Protein AF-W1YGF2-F1 (afdb_monomer_lite)

Foldseek 3Di:
DPCDVVQPPHDDDDDDDDDAQLQFPVQQDPQFFQQGGHAFVRRSQWDDQVVDIDTPVRRVQLVVLQVVQVVQCVVVVHRGRVSSCSSVVSCVVDVRVVVSVVCNCRSVVVPDPPD

InterPro domains:
  IPR036188 FAD/NAD(P)-binding domain superfamily [G3DSA:3.50.50.60] (1-112)
  IPR036188 FAD/NAD(P)-binding dom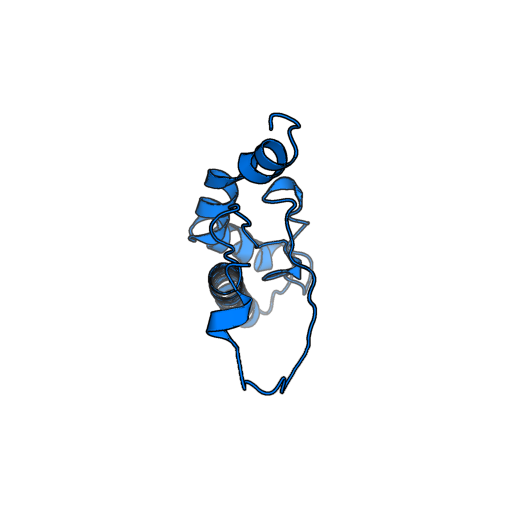ain superfamily [SSF51905] (24-109)
  IPR039651 Protein FixC-like [PTHR43624] (1-110)

Sequence (115 aa):
PAIRPLISGGKLLEYSAHMVPEGGLAMVPQMVNDGVMIVGDAAGFCLNLGFTVRGMDLAIASAQAAATTVIAAKERADFSASSLAQYKRELEQSCVMRDMQHFRKIPALMLTRAL

Structure (mmCIF, N/CA/C/O backbone):
data_AF-W1YGF2-F1
#
_entry.id   AF-W1YGF2-F1
#
loop_
_atom_site.group_PDB
_atom_site.id
_atom_site.type_symbol
_atom_site.label_atom_id
_atom_site.label_alt_id
_atom_site.label_comp_id
_atom_site.label_asym_id
_atom_site.label_entity_id
_atom_site.label_seq_id
_atom_site.pdbx_PDB_ins_code
_atom_site.Cartn_x
_atom_site.Cartn_y
_atom_site.Cartn_z
_atom_site.occupancy
_atom_site.B_iso_or_equiv
_atom_site.auth_seq_id
_atom_site.auth_comp_id
_atom_site.auth_asym_id
_atom_site.auth_atom_id
_atom_site.pdbx_PDB_model_num
ATOM 1 N N . PRO A 1 1 ? 20.424 -3.864 -30.920 1.00 72.06 1 PRO A N 1
ATOM 2 C CA . PRO A 1 1 ? 19.655 -4.051 -29.662 1.00 72.06 1 PRO A CA 1
ATOM 3 C C . PRO A 1 1 ? 20.336 -3.354 -28.466 1.00 72.06 1 PRO A C 1
ATOM 5 O O . PRO A 1 1 ? 21.523 -3.576 -28.258 1.00 72.06 1 PRO A O 1
ATOM 8 N N . ALA A 1 2 ? 19.609 -2.519 -27.707 1.00 96.00 2 ALA A N 1
ATOM 9 C CA . ALA A 1 2 ? 20.186 -1.628 -26.683 1.00 96.00 2 ALA A CA 1
ATOM 10 C C . ALA A 1 2 ? 20.576 -2.313 -25.352 1.00 96.00 2 ALA A C 1
ATOM 12 O O . ALA A 1 2 ? 21.557 -1.917 -24.737 1.00 96.00 2 ALA A O 1
ATOM 13 N N . ILE A 1 3 ? 19.858 -3.361 -24.923 1.00 95.62 3 ILE A N 1
ATOM 14 C CA . ILE A 1 3 ? 20.083 -4.006 -23.610 1.00 95.62 3 ILE A CA 1
ATOM 15 C C . ILE A 1 3 ? 21.141 -5.119 -23.655 1.00 95.62 3 ILE A C 1
ATOM 17 O O . ILE A 1 3 ? 21.941 -5.250 -22.735 1.00 95.62 3 ILE A O 1
ATOM 21 N N . ARG A 1 4 ? 21.183 -5.913 -24.736 1.00 96.06 4 ARG A N 1
ATOM 22 C CA . ARG A 1 4 ? 22.052 -7.104 -24.856 1.00 96.06 4 ARG A CA 1
ATOM 23 C C . ARG A 1 4 ? 23.536 -6.846 -24.517 1.00 96.06 4 ARG A C 1
ATOM 25 O O . ARG A 1 4 ? 24.103 -7.690 -23.828 1.00 96.06 4 ARG A O 1
ATOM 32 N N . PRO A 1 5 ? 24.174 -5.737 -24.951 1.00 96.75 5 PRO A N 1
ATOM 33 C CA . PRO A 1 5 ? 25.570 -5.466 -24.597 1.00 96.75 5 PRO A CA 1
ATOM 34 C C . PRO A 1 5 ? 25.794 -5.219 -23.098 1.00 96.75 5 PRO A C 1
ATOM 36 O O . PRO A 1 5 ? 26.850 -5.572 -22.590 1.00 96.75 5 PRO A O 1
ATOM 39 N N . LEU A 1 6 ? 24.806 -4.660 -22.387 1.00 97.31 6 LEU A N 1
ATOM 40 C CA . LEU A 1 6 ? 24.926 -4.271 -20.974 1.00 97.31 6 LEU A CA 1
ATOM 41 C C . LEU A 1 6 ? 24.966 -5.470 -20.014 1.00 97.31 6 LEU A C 1
ATOM 43 O O . LEU A 1 6 ? 25.461 -5.342 -18.901 1.00 97.31 6 LEU A O 1
ATOM 47 N N . ILE A 1 7 ? 24.444 -6.624 -20.437 1.00 96.44 7 ILE A N 1
ATOM 48 C CA . ILE A 1 7 ? 24.320 -7.837 -19.607 1.00 96.44 7 ILE A CA 1
ATOM 49 C C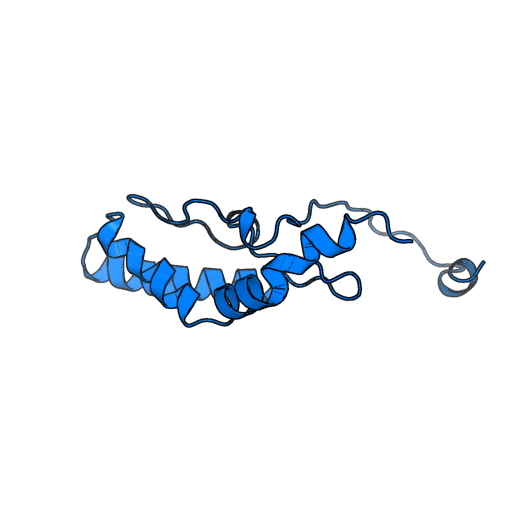 . ILE A 1 7 ? 25.172 -9.008 -20.120 1.00 96.44 7 ILE A C 1
ATOM 51 O O . ILE A 1 7 ? 25.027 -10.142 -19.660 1.00 96.44 7 ILE A O 1
ATOM 55 N N . SER A 1 8 ? 26.033 -8.766 -21.112 1.00 97.25 8 SER A N 1
ATOM 56 C CA . SER A 1 8 ? 26.839 -9.813 -21.743 1.00 97.25 8 SER A CA 1
ATOM 57 C C . SER A 1 8 ? 27.775 -10.487 -20.734 1.00 97.25 8 SER A C 1
ATOM 59 O O . SER A 1 8 ? 28.477 -9.812 -19.988 1.00 97.25 8 SER A O 1
ATOM 61 N N . GLY A 1 9 ? 27.799 -11.824 -20.718 1.00 97.25 9 GLY A N 1
ATOM 62 C CA . GLY A 1 9 ? 28.588 -12.613 -19.761 1.00 97.25 9 GLY A CA 1
ATOM 63 C C . GLY A 1 9 ? 27.975 -12.726 -18.358 1.00 97.25 9 GLY A C 1
ATOM 64 O O . GLY A 1 9 ? 28.521 -13.438 -17.518 1.00 97.25 9 GLY A O 1
ATOM 65 N N . GLY A 1 10 ? 26.838 -12.069 -18.103 1.00 97.06 10 GLY A N 1
ATOM 66 C CA . GLY A 1 10 ? 26.085 -12.219 -16.861 1.00 97.06 10 GLY A CA 1
ATOM 67 C C . GLY A 1 10 ? 25.437 -13.601 -16.726 1.00 97.06 10 GLY A C 1
ATOM 68 O O . GLY A 1 10 ? 25.131 -14.270 -17.714 1.00 97.06 10 GLY A O 1
ATOM 69 N N . LYS A 1 11 ? 25.194 -14.018 -15.480 1.00 97.56 11 LYS A N 1
ATOM 70 C CA . LYS A 1 11 ? 24.481 -15.254 -15.136 1.00 97.56 11 LYS A CA 1
ATOM 71 C C . LYS A 1 11 ? 23.150 -14.903 -14.474 1.00 97.56 11 LYS A C 1
ATOM 73 O O . LYS A 1 11 ? 23.135 -14.163 -13.496 1.00 97.56 11 LYS A O 1
ATOM 78 N N . LEU A 1 12 ? 22.049 -15.458 -14.978 1.00 96.62 12 LEU A N 1
ATOM 79 C CA . LEU A 1 12 ? 20.745 -15.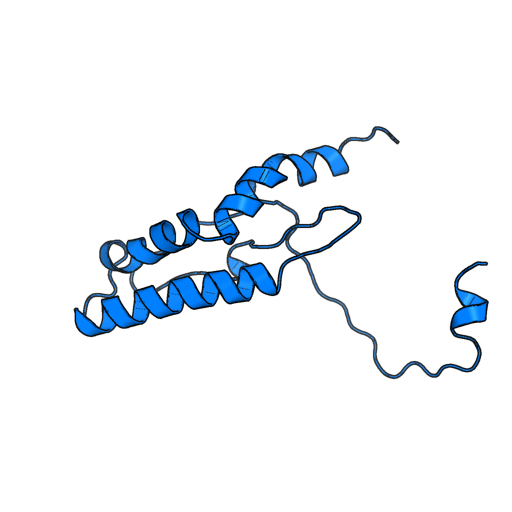358 -14.322 1.00 96.62 12 LEU A CA 1
ATOM 80 C C . LEU A 1 12 ? 20.782 -16.134 -12.998 1.00 96.62 12 LEU A C 1
ATOM 82 O O . LEU A 1 12 ? 21.083 -17.329 -13.000 1.00 96.62 12 LEU A O 1
ATOM 86 N N . LEU A 1 13 ? 20.501 -15.453 -11.886 1.00 97.88 13 LEU A N 1
ATOM 87 C CA . LEU A 1 13 ? 20.446 -16.067 -10.554 1.00 97.88 13 LEU A CA 1
ATOM 88 C C . LEU A 1 13 ? 19.012 -16.323 -10.091 1.00 97.88 13 LEU A C 1
ATOM 90 O O . LEU A 1 13 ? 18.758 -17.328 -9.437 1.00 97.88 13 LEU A O 1
ATOM 94 N N . GLU A 1 14 ? 18.084 -15.440 -10.454 1.00 97.94 14 GLU A N 1
ATOM 95 C CA . GLU A 1 14 ? 16.699 -15.482 -10.000 1.00 97.94 14 GLU A CA 1
ATOM 96 C C . GLU A 1 14 ? 15.762 -14.931 -11.080 1.00 97.94 14 GLU A C 1
ATOM 98 O O . GLU A 1 14 ? 16.125 -14.026 -11.834 1.00 97.94 14 GLU A O 1
ATOM 103 N N . TYR A 1 15 ? 14.555 -15.488 -11.143 1.00 97.50 15 TYR A N 1
ATOM 104 C CA . TYR A 1 15 ? 13.454 -15.003 -11.963 1.00 97.50 15 TYR A CA 1
ATOM 105 C C . TYR A 1 15 ? 12.174 -15.034 -11.128 1.00 97.50 15 TYR A C 1
ATOM 107 O O . TYR A 1 15 ? 11.824 -16.075 -10.573 1.00 97.50 15 TYR A O 1
ATOM 115 N N . SER A 1 16 ? 11.477 -13.904 -11.050 1.00 97.38 16 SER A N 1
ATOM 116 C CA . SER A 1 16 ? 10.237 -13.765 -10.292 1.00 97.38 16 SER A CA 1
ATOM 117 C C . SER A 1 16 ? 9.233 -12.891 -11.040 1.00 97.38 16 SER A C 1
ATOM 119 O O . SER A 1 16 ? 9.576 -12.153 -11.967 1.00 97.38 16 SER A O 1
ATOM 121 N N . ALA A 1 17 ? 7.970 -13.010 -10.643 1.00 96.69 17 ALA A N 1
ATOM 122 C CA . ALA A 1 17 ? 6.872 -12.197 -11.137 1.00 96.69 17 ALA A CA 1
ATOM 123 C C . ALA A 1 17 ? 5.953 -11.828 -9.968 1.00 96.69 17 ALA A C 1
ATOM 125 O O . ALA A 1 17 ? 5.812 -12.593 -9.012 1.00 96.69 17 ALA A O 1
ATOM 126 N N . HIS A 1 18 ? 5.325 -10.659 -10.051 1.00 93.62 18 HIS A N 1
ATOM 127 C CA . HIS A 1 18 ? 4.400 -10.155 -9.043 1.00 93.62 18 HIS A CA 1
ATOM 128 C C . HIS A 1 18 ? 3.315 -9.307 -9.709 1.00 93.62 18 HIS A C 1
ATOM 130 O O . HIS A 1 18 ? 3.549 -8.718 -10.765 1.00 93.62 18 HIS A O 1
ATOM 136 N N . MET A 1 19 ? 2.131 -9.254 -9.102 1.00 93.19 19 MET A N 1
ATOM 137 C CA . MET A 1 19 ? 1.051 -8.378 -9.553 1.00 93.19 19 MET A CA 1
ATOM 138 C C . MET A 1 19 ? 1.164 -7.027 -8.861 1.00 93.19 19 MET A C 1
ATOM 140 O O . MET A 1 19 ? 1.411 -6.977 -7.665 1.00 93.19 19 MET A O 1
ATOM 144 N N . VAL A 1 20 ? 0.933 -5.944 -9.599 1.00 92.12 20 VAL A N 1
ATOM 145 C CA . VAL A 1 20 ? 0.941 -4.586 -9.051 1.00 92.12 20 VAL A CA 1
ATOM 146 C C . VAL A 1 20 ? -0.473 -3.999 -9.150 1.00 92.12 20 VAL A C 1
ATOM 148 O O . VAL A 1 20 ? -1.097 -4.121 -10.208 1.00 92.12 20 VAL A O 1
ATOM 151 N N . PRO A 1 21 ? -1.016 -3.384 -8.084 1.00 93.31 21 PRO A N 1
ATOM 152 C CA . PRO A 1 21 ? -2.299 -2.687 -8.145 1.00 93.31 21 PRO A CA 1
ATOM 153 C C . PRO A 1 21 ? -2.216 -1.430 -9.032 1.00 93.31 21 PRO A C 1
ATOM 155 O O . PRO A 1 21 ? -1.436 -0.526 -8.754 1.00 93.31 21 PRO A O 1
ATOM 158 N N . GLU A 1 22 ? -3.045 -1.332 -10.078 1.00 93.19 22 GLU A N 1
ATOM 159 C CA . GLU A 1 22 ? -3.014 -0.188 -11.019 1.00 93.19 22 GLU A CA 1
ATOM 160 C C . GLU A 1 22 ? -4.331 0.596 -11.119 1.00 93.19 22 GLU A C 1
ATOM 162 O O . GLU A 1 22 ? -4.419 1.591 -11.833 1.00 93.19 22 GLU A O 1
ATOM 167 N N . GLY A 1 23 ? -5.373 0.198 -10.387 1.00 91.25 23 GLY A N 1
ATOM 168 C CA . GLY A 1 23 ? -6.682 0.864 -10.430 1.00 91.25 23 GLY A CA 1
ATOM 169 C C . GLY A 1 23 ? -6.731 2.236 -9.738 1.00 91.25 23 GLY A C 1
ATOM 170 O O . GLY A 1 23 ? -7.751 2.926 -9.809 1.00 91.25 23 GLY A O 1
ATOM 171 N N . GLY A 1 24 ? -5.644 2.653 -9.081 1.00 92.12 24 GLY A N 1
ATOM 172 C CA . GLY A 1 24 ? -5.539 3.930 -8.374 1.00 92.12 24 GLY A CA 1
ATOM 173 C C . GLY A 1 24 ? -6.603 4.090 -7.285 1.00 92.12 24 GLY A C 1
ATOM 174 O O . GLY A 1 24 ? -7.088 3.120 -6.715 1.00 92.12 24 GLY A O 1
ATOM 175 N N . LEU A 1 25 ? -7.017 5.324 -6.991 1.00 95.06 25 LEU A N 1
ATOM 176 C CA . LEU A 1 25 ? -7.974 5.581 -5.905 1.00 95.06 25 LEU A CA 1
ATOM 177 C C . LEU A 1 25 ? -9.326 4.860 -6.081 1.00 95.06 25 LEU A C 1
ATOM 179 O O . LEU A 1 25 ? -9.980 4.549 -5.091 1.00 95.06 25 LEU A O 1
ATOM 183 N N . ALA A 1 26 ? -9.741 4.567 -7.318 1.00 93.62 26 ALA A N 1
ATOM 184 C CA . ALA A 1 26 ? -11.011 3.896 -7.596 1.00 93.62 26 ALA A CA 1
ATOM 185 C C . ALA A 1 26 ? -11.043 2.422 -7.149 1.00 93.62 26 ALA A C 1
ATOM 187 O O . ALA A 1 26 ? -12.129 1.863 -7.019 1.00 93.62 26 ALA A O 1
ATOM 188 N N . MET A 1 27 ? -9.883 1.796 -6.915 1.00 93.88 27 MET A N 1
ATOM 189 C CA . MET A 1 27 ? -9.801 0.402 -6.467 1.00 93.88 27 MET A CA 1
ATOM 190 C C . MET A 1 27 ? -9.750 0.242 -4.946 1.00 93.88 27 MET A C 1
ATOM 192 O O . MET A 1 27 ? -9.798 -0.887 -4.462 1.00 93.88 27 MET A O 1
ATOM 196 N N . VAL A 1 28 ? -9.605 1.341 -4.197 1.00 96.38 28 VAL A N 1
ATOM 197 C CA . VAL A 1 28 ? -9.450 1.287 -2.740 1.00 96.38 28 VAL A CA 1
ATOM 198 C C . VAL A 1 28 ? -10.736 0.717 -2.122 1.00 96.38 28 VAL A C 1
ATOM 200 O O . VAL A 1 28 ? -11.805 1.310 -2.300 1.00 96.38 28 VAL A O 1
ATOM 203 N N . PRO A 1 29 ? -10.668 -0.425 -1.412 1.00 96.19 29 PRO A N 1
ATOM 204 C CA . PRO A 1 29 ? -11.845 -1.083 -0.862 1.00 96.19 29 PRO A CA 1
ATOM 205 C C . PRO A 1 29 ? -12.305 -0.402 0.435 1.00 96.19 29 PRO A C 1
ATOM 207 O O . PRO A 1 29 ? -11.716 0.570 0.913 1.00 96.19 29 PRO A O 1
ATOM 210 N N . GLN A 1 30 ? -13.339 -0.953 1.075 1.00 96.81 30 GLN A N 1
ATOM 211 C CA . GLN A 1 30 ? -13.576 -0.659 2.486 1.00 96.81 30 GLN A CA 1
ATOM 212 C C . GLN A 1 30 ? -12.370 -1.138 3.307 1.00 96.81 30 GLN A C 1
ATOM 214 O O . GLN A 1 30 ? -12.087 -2.329 3.370 1.00 96.81 30 GLN A O 1
ATOM 219 N N . MET A 1 31 ? -11.669 -0.202 3.945 1.00 97.38 31 MET A N 1
ATOM 220 C CA . MET A 1 31 ? -10.396 -0.488 4.616 1.00 97.38 31 MET A CA 1
ATOM 221 C C . MET A 1 31 ? -10.535 -0.893 6.085 1.00 97.38 31 MET A C 1
ATOM 223 O O . MET A 1 31 ? -9.556 -1.335 6.671 1.00 97.38 31 MET A O 1
ATOM 227 N N . VAL A 1 32 ? -11.702 -0.693 6.701 1.00 98.31 32 VAL A N 1
ATOM 228 C CA . VAL A 1 32 ? -11.927 -0.900 8.141 1.00 98.31 32 VAL A CA 1
ATOM 229 C C . VAL A 1 32 ? -13.240 -1.636 8.364 1.00 98.31 32 VAL A C 1
ATOM 231 O O . VAL A 1 32 ? -14.248 -1.307 7.734 1.00 98.31 32 VAL A O 1
ATOM 234 N N . ASN A 1 33 ? -13.237 -2.597 9.284 1.00 98.06 33 ASN A N 1
ATOM 235 C CA . ASN A 1 33 ? -14.438 -3.185 9.872 1.00 98.06 33 ASN A CA 1
ATOM 236 C C . ASN A 1 33 ? -14.134 -3.672 11.303 1.00 98.06 33 ASN A C 1
ATOM 238 O O . ASN A 1 33 ? -13.011 -3.499 11.776 1.00 98.06 33 ASN A O 1
ATOM 242 N N . ASP A 1 34 ? -15.107 -4.268 11.991 1.00 98.31 34 ASP A N 1
ATOM 243 C CA . ASP A 1 34 ? -14.915 -4.819 13.335 1.00 98.31 34 ASP A CA 1
ATOM 244 C C . ASP A 1 34 ? -13.725 -5.791 13.367 1.00 98.31 34 ASP A C 1
ATOM 246 O O . ASP A 1 34 ? -13.697 -6.808 12.672 1.00 98.31 34 ASP A O 1
ATOM 250 N N . GLY A 1 35 ? -12.711 -5.445 14.160 1.00 98.12 35 GLY A N 1
ATOM 251 C CA . GLY A 1 35 ? -11.502 -6.239 14.355 1.00 98.12 35 GLY A CA 1
ATOM 252 C C . GLY A 1 35 ? -10.527 -6.275 13.175 1.00 98.12 35 GLY A C 1
ATOM 253 O O . GLY A 1 35 ? -9.555 -7.026 13.246 1.00 98.12 35 GLY A O 1
ATOM 254 N N . VAL A 1 36 ? -10.735 -5.500 12.102 1.00 98.19 36 VAL A N 1
ATOM 255 C CA . VAL A 1 36 ? -9.909 -5.599 10.886 1.00 98.19 36 VAL A CA 1
ATOM 256 C C . VAL A 1 36 ? -9.601 -4.249 10.239 1.00 98.19 36 VAL A C 1
ATOM 258 O O . VAL A 1 36 ? -10.450 -3.364 10.129 1.00 98.19 36 VAL A O 1
ATOM 261 N N . MET A 1 37 ? -8.362 -4.120 9.757 1.00 98.62 37 MET A N 1
ATOM 262 C CA . MET A 1 37 ? -7.903 -3.033 8.892 1.00 98.62 37 MET A CA 1
ATOM 263 C C . MET A 1 37 ? -7.108 -3.606 7.714 1.00 98.62 37 MET A C 1
ATOM 265 O O . MET A 1 37 ? -6.347 -4.557 7.891 1.00 98.62 37 MET A O 1
ATOM 269 N N . ILE A 1 38 ? -7.266 -3.024 6.525 1.00 98.38 38 ILE A N 1
ATOM 270 C CA . ILE A 1 38 ? -6.564 -3.418 5.295 1.00 98.38 38 ILE A CA 1
ATOM 271 C C . ILE A 1 38 ? -5.493 -2.372 4.975 1.00 98.38 38 ILE A C 1
ATOM 273 O O . ILE A 1 38 ? -5.782 -1.179 4.994 1.00 98.38 38 ILE A O 1
ATOM 277 N N . VAL A 1 39 ? -4.271 -2.814 4.665 1.00 98.50 39 VAL A N 1
ATOM 278 C CA . VAL A 1 39 ? -3.094 -1.955 4.436 1.00 98.50 39 VAL A CA 1
ATOM 279 C C . VAL A 1 39 ? -2.363 -2.328 3.137 1.00 98.50 39 VAL A C 1
ATOM 281 O O . VAL A 1 39 ? -2.575 -3.413 2.593 1.00 98.50 39 VAL A O 1
ATOM 284 N N . GLY A 1 40 ? -1.468 -1.455 2.661 1.00 98.00 40 GLY A N 1
ATOM 285 C CA . GLY A 1 40 ? -0.577 -1.713 1.519 1.00 98.00 40 GLY A CA 1
ATOM 286 C C . GLY A 1 40 ? -1.293 -2.109 0.224 1.00 98.00 40 GLY A C 1
ATOM 287 O O . GLY A 1 40 ? -2.371 -1.597 -0.084 1.00 98.00 40 GLY A O 1
ATOM 288 N N . ASP A 1 41 ? -0.701 -3.037 -0.530 1.00 97.12 41 ASP A N 1
ATOM 289 C CA . ASP A 1 41 ? -1.231 -3.494 -1.822 1.00 97.12 41 ASP A CA 1
ATOM 290 C C . ASP A 1 41 ? -2.629 -4.114 -1.710 1.00 97.12 41 ASP A C 1
ATOM 292 O O . ASP A 1 41 ? -3.446 -3.950 -2.614 1.00 97.12 41 ASP A O 1
ATOM 296 N N . ALA A 1 42 ? -2.955 -4.744 -0.574 1.00 97.06 42 ALA A N 1
ATOM 297 C CA . ALA A 1 42 ? -4.296 -5.272 -0.317 1.00 97.06 42 ALA A CA 1
ATOM 298 C C . ALA A 1 42 ? -5.360 -4.160 -0.232 1.00 97.06 42 ALA A C 1
ATOM 300 O O . ALA A 1 42 ? -6.518 -4.387 -0.575 1.00 97.06 42 ALA A O 1
ATOM 301 N N . ALA A 1 43 ? -4.970 -2.953 0.191 1.00 97.50 43 ALA A N 1
ATOM 302 C CA . ALA A 1 43 ? -5.819 -1.761 0.172 1.00 97.50 43 ALA A CA 1
ATOM 303 C C . ALA A 1 43 ? -5.745 -0.997 -1.166 1.00 97.50 43 ALA A C 1
ATOM 305 O O . ALA A 1 43 ? -6.373 0.051 -1.312 1.00 97.50 43 ALA A O 1
ATOM 306 N N . GLY A 1 44 ? -4.983 -1.500 -2.144 1.00 96.56 44 GLY A N 1
ATOM 307 C CA . GLY A 1 44 ? -4.776 -0.847 -3.435 1.00 96.56 44 GLY A CA 1
ATOM 308 C C . GLY A 1 44 ? -3.816 0.343 -3.383 1.00 96.56 44 GLY A C 1
ATOM 309 O O . GLY A 1 44 ? -3.870 1.203 -4.260 1.00 96.56 44 GLY A O 1
ATOM 310 N N . PHE A 1 45 ? -2.952 0.434 -2.366 1.00 97.56 45 PHE A N 1
ATOM 311 C CA . PHE A 1 45 ? -2.006 1.543 -2.216 1.00 97.56 45 PHE A CA 1
ATOM 312 C C . PHE A 1 45 ? -0.758 1.371 -3.075 1.00 97.56 45 PHE A C 1
ATOM 314 O O . PHE A 1 45 ? 0.345 1.156 -2.579 1.00 97.56 45 PHE A O 1
ATOM 321 N N . CYS A 1 46 ? -0.946 1.529 -4.378 1.00 96.94 46 CYS A N 1
ATOM 322 C CA . CYS A 1 46 ? 0.129 1.560 -5.349 1.00 96.94 46 CYS A CA 1
ATOM 323 C C . CYS A 1 46 ? -0.156 2.616 -6.424 1.00 96.94 46 CYS A C 1
ATOM 325 O O . CYS A 1 46 ? -1.303 2.873 -6.797 1.00 96.94 46 CYS A O 1
ATOM 327 N N . LEU A 1 47 ? 0.907 3.254 -6.902 1.00 95.75 47 LEU A N 1
ATOM 328 C CA . LEU A 1 47 ? 0.879 4.279 -7.930 1.00 95.75 47 LEU A CA 1
ATOM 329 C C . LEU A 1 47 ? 1.795 3.867 -9.074 1.00 95.75 47 LEU A C 1
ATOM 331 O O . LEU A 1 47 ? 3.019 3.949 -8.959 1.00 95.75 47 LEU A O 1
ATOM 335 N N . ASN A 1 48 ? 1.194 3.494 -10.199 1.00 93.62 48 ASN A N 1
ATOM 336 C CA . ASN A 1 48 ? 1.893 3.391 -11.470 1.00 93.62 48 ASN A CA 1
ATOM 337 C C . ASN A 1 48 ? 1.756 4.719 -12.233 1.00 93.62 48 ASN A C 1
ATOM 339 O O . ASN A 1 48 ? 0.670 5.089 -12.676 1.00 93.62 48 ASN A O 1
ATOM 343 N N . LEU A 1 49 ? 2.866 5.453 -12.356 1.00 92.12 49 LEU A N 1
ATOM 344 C CA . LEU A 1 49 ? 2.961 6.723 -13.083 1.00 92.12 49 LEU A CA 1
ATOM 345 C C . LEU A 1 49 ? 3.610 6.563 -14.470 1.00 92.12 49 LEU A C 1
ATOM 347 O O . LEU A 1 49 ? 3.846 7.553 -15.158 1.00 92.12 49 LEU A O 1
ATOM 351 N N . GLY A 1 50 ? 3.878 5.328 -14.910 1.00 89.38 50 GLY A N 1
ATOM 352 C CA . GLY A 1 50 ? 4.431 4.981 -16.225 1.00 89.38 50 GLY A CA 1
ATOM 353 C C . GLY A 1 50 ? 5.945 5.150 -16.322 1.00 89.38 50 GLY A C 1
ATOM 354 O O . GLY A 1 50 ? 6.625 4.301 -16.886 1.00 89.38 50 GLY A O 1
ATOM 355 N N . PHE A 1 51 ? 6.486 6.212 -15.726 1.00 88.44 51 PHE A N 1
ATOM 356 C CA . PHE A 1 51 ? 7.932 6.414 -15.571 1.00 88.44 51 PHE A CA 1
ATOM 357 C C . PHE A 1 51 ? 8.441 6.035 -14.172 1.00 88.44 51 PHE A C 1
ATOM 359 O O . PHE A 1 51 ? 9.637 5.817 -13.994 1.00 88.44 51 PHE A O 1
ATOM 366 N N . THR A 1 52 ? 7.537 5.923 -13.195 1.00 91.94 52 THR A N 1
ATOM 367 C CA . THR A 1 52 ? 7.840 5.496 -11.825 1.00 91.94 52 THR A CA 1
ATOM 368 C C . THR A 1 52 ? 6.698 4.642 -11.287 1.00 91.94 52 THR A C 1
ATOM 370 O O . THR A 1 52 ? 5.531 4.982 -11.482 1.00 91.94 52 THR A O 1
ATOM 373 N N . VAL A 1 53 ? 7.033 3.577 -10.558 1.00 93.62 53 VAL A N 1
ATOM 374 C CA . VAL A 1 53 ? 6.085 2.784 -9.765 1.00 93.62 53 VAL A CA 1
ATOM 375 C C . VAL A 1 53 ? 6.416 2.977 -8.285 1.00 93.62 53 VAL A C 1
ATOM 377 O O . VAL A 1 53 ? 7.552 2.748 -7.870 1.00 93.62 53 VAL A O 1
ATOM 380 N N . ARG A 1 54 ? 5.441 3.436 -7.494 1.00 95.75 54 ARG A N 1
ATOM 381 C CA . ARG A 1 54 ? 5.549 3.633 -6.037 1.00 95.75 54 ARG A CA 1
ATOM 382 C C . ARG A 1 54 ? 4.523 2.764 -5.321 1.00 95.75 54 ARG A C 1
ATOM 384 O O . ARG A 1 54 ? 3.398 2.633 -5.785 1.00 95.75 54 ARG A O 1
ATOM 391 N N . GLY A 1 55 ? 4.896 2.189 -4.187 1.00 95.75 55 GLY A N 1
ATOM 392 C CA . GLY A 1 55 ? 4.036 1.263 -3.443 1.00 95.75 55 GLY A CA 1
ATOM 393 C C . GLY A 1 55 ? 4.619 0.902 -2.085 1.00 95.75 55 GLY A C 1
ATOM 394 O O . GLY A 1 55 ? 3.910 0.944 -1.089 1.00 95.75 55 GLY A O 1
ATOM 395 N N . MET A 1 56 ? 5.933 0.660 -2.002 1.00 96.62 56 MET A N 1
ATOM 396 C CA . MET A 1 56 ? 6.601 0.335 -0.730 1.00 96.62 56 MET A CA 1
ATOM 397 C C . MET A 1 56 ? 6.429 1.429 0.329 1.00 96.62 56 MET A C 1
ATOM 399 O O . MET A 1 56 ? 6.123 1.154 1.484 1.00 96.62 56 MET A O 1
ATOM 403 N N . ASP A 1 57 ? 6.609 2.681 -0.065 1.00 96.75 57 ASP A N 1
ATOM 404 C CA . ASP A 1 57 ? 6.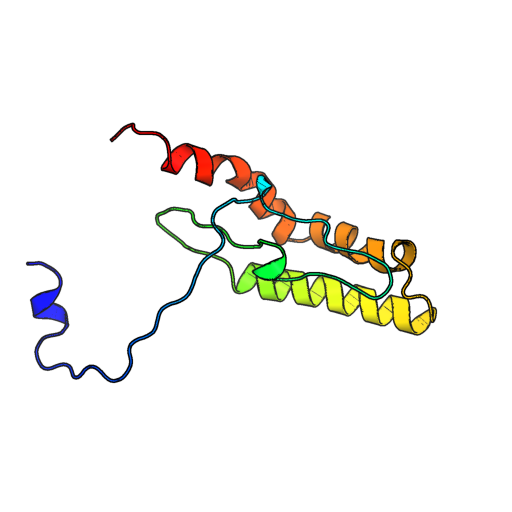445 3.851 0.788 1.00 96.75 57 ASP A CA 1
ATOM 405 C C . ASP A 1 57 ? 4.992 4.053 1.236 1.00 96.75 57 ASP A C 1
ATOM 407 O O . ASP A 1 57 ? 4.745 4.337 2.409 1.00 96.75 57 ASP A O 1
ATOM 411 N N . LEU A 1 58 ? 4.027 3.838 0.337 1.00 97.88 58 LEU A N 1
ATOM 412 C CA . LEU A 1 58 ? 2.601 3.879 0.670 1.00 97.88 58 LEU A CA 1
ATOM 413 C C . LEU A 1 58 ? 2.209 2.731 1.609 1.00 97.88 58 LEU A C 1
ATOM 415 O O . LEU A 1 58 ? 1.462 2.943 2.565 1.00 97.88 58 LEU A O 1
ATOM 419 N N . ALA A 1 59 ? 2.756 1.534 1.391 1.00 98.19 59 ALA A N 1
ATOM 420 C CA . ALA A 1 59 ? 2.566 0.383 2.258 1.00 98.19 59 ALA A CA 1
ATOM 421 C C . ALA A 1 59 ? 3.096 0.662 3.668 1.00 98.19 59 ALA A C 1
ATOM 423 O O . ALA A 1 59 ? 2.345 0.502 4.630 1.00 98.19 59 ALA A O 1
ATOM 424 N N . ILE A 1 60 ? 4.324 1.175 3.796 1.00 98.44 60 ILE A N 1
ATOM 425 C CA . ILE A 1 60 ? 4.924 1.550 5.086 1.00 98.44 60 ILE A CA 1
ATOM 426 C C . ILE A 1 60 ? 4.084 2.618 5.795 1.00 98.44 60 ILE A C 1
ATOM 428 O O . ILE A 1 60 ? 3.719 2.436 6.956 1.00 98.44 60 ILE A O 1
ATOM 432 N N . ALA A 1 61 ? 3.725 3.705 5.104 1.00 98.50 61 ALA A N 1
ATOM 433 C CA . ALA A 1 61 ? 2.927 4.779 5.693 1.00 98.50 61 ALA A CA 1
ATOM 434 C C . ALA A 1 61 ? 1.538 4.286 6.137 1.00 98.50 61 ALA A C 1
ATOM 436 O O . ALA A 1 61 ? 1.067 4.619 7.226 1.00 98.50 61 ALA A O 1
ATOM 437 N N . SER A 1 62 ? 0.901 3.434 5.330 1.00 98.62 62 SER A N 1
ATOM 438 C CA . SER A 1 62 ? -0.388 2.837 5.678 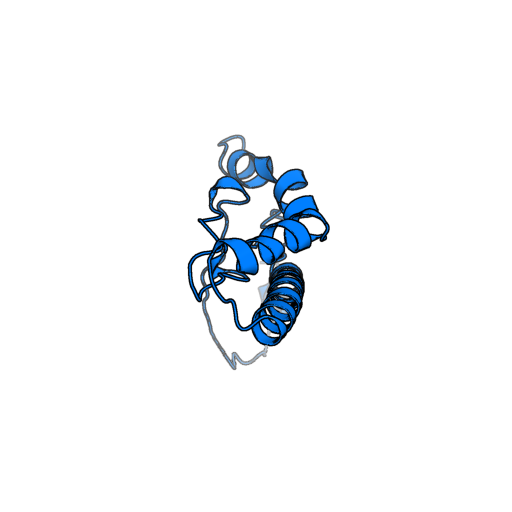1.00 98.62 62 SER A CA 1
ATOM 439 C C . SER A 1 62 ? -0.296 1.869 6.861 1.00 98.62 62 SER A C 1
ATOM 441 O O . SER A 1 62 ? -1.188 1.857 7.707 1.00 98.62 62 SER A O 1
ATOM 443 N N . ALA A 1 63 ? 0.790 1.101 6.973 1.00 98.56 63 ALA A N 1
ATOM 444 C CA . ALA A 1 63 ? 1.028 0.217 8.106 1.00 98.56 63 ALA A CA 1
ATOM 445 C C . ALA A 1 63 ? 1.276 1.016 9.391 1.00 98.56 63 ALA A C 1
ATOM 447 O O . ALA A 1 63 ? 0.750 0.655 10.441 1.00 98.56 63 ALA A O 1
ATOM 448 N N . GLN A 1 64 ? 2.007 2.131 9.311 1.00 98.50 64 GLN A N 1
ATOM 449 C CA . GLN A 1 64 ? 2.219 3.024 10.449 1.00 98.50 64 GLN A CA 1
ATOM 450 C C . GLN A 1 64 ? 0.894 3.610 10.958 1.00 98.50 64 GLN A C 1
ATOM 452 O O . GLN A 1 64 ? 0.625 3.561 12.156 1.00 98.50 64 GLN A O 1
ATOM 457 N N . ALA A 1 65 ? 0.032 4.097 10.061 1.00 98.62 65 ALA A N 1
ATOM 458 C CA . ALA A 1 65 ? -1.296 4.598 10.422 1.00 98.62 65 ALA A CA 1
ATOM 459 C C . ALA A 1 65 ? -2.177 3.514 11.080 1.00 98.62 65 ALA A C 1
ATOM 461 O O . ALA A 1 65 ? -2.855 3.772 12.082 1.00 98.62 65 ALA A O 1
ATOM 462 N N . ALA A 1 66 ? -2.142 2.285 10.556 1.00 98.62 66 ALA A N 1
ATOM 463 C CA . ALA A 1 66 ? -2.854 1.152 11.143 1.00 98.62 66 ALA A CA 1
ATOM 464 C C . ALA A 1 66 ? -2.286 0.771 12.522 1.00 98.62 66 ALA A C 1
ATOM 466 O O . ALA A 1 66 ? -3.049 0.527 13.456 1.00 98.62 66 ALA A O 1
ATOM 467 N N . ALA A 1 67 ? -0.960 0.780 12.685 1.00 98.50 67 ALA A N 1
ATOM 468 C CA . ALA A 1 67 ? -0.294 0.487 13.951 1.00 98.50 67 ALA A CA 1
ATOM 469 C C . ALA A 1 67 ? -0.667 1.505 15.041 1.00 98.50 67 ALA A C 1
ATOM 471 O O . ALA A 1 67 ? -1.079 1.112 16.131 1.00 98.50 67 ALA A O 1
ATOM 472 N N . THR A 1 68 ? -0.612 2.805 14.737 1.00 98.25 68 THR A N 1
ATOM 473 C CA . THR A 1 68 ? -1.064 3.859 15.660 1.00 98.25 68 THR A CA 1
ATOM 474 C C . THR A 1 68 ? -2.518 3.638 16.079 1.00 98.25 68 THR A C 1
ATOM 476 O O . THR A 1 68 ? -2.849 3.701 17.264 1.00 98.25 68 THR A O 1
ATOM 479 N N . THR A 1 69 ? -3.383 3.304 15.118 1.00 98.50 69 THR A N 1
ATOM 480 C CA . THR A 1 69 ? -4.808 3.065 15.376 1.00 98.50 69 THR A CA 1
ATOM 481 C C . THR A 1 69 ? -5.038 1.851 16.276 1.00 98.50 69 THR A C 1
ATOM 483 O O . THR A 1 69 ? -5.808 1.941 17.232 1.00 98.50 69 THR A O 1
ATOM 486 N N . VAL A 1 70 ? -4.368 0.722 16.016 1.00 98.31 70 VAL A N 1
ATOM 487 C CA . VAL A 1 70 ? -4.571 -0.506 16.802 1.00 98.31 70 VAL A CA 1
ATOM 488 C C . VAL A 1 70 ? -3.995 -0.390 18.214 1.00 98.31 70 VAL A C 1
ATOM 490 O O . VAL A 1 70 ? -4.566 -0.951 19.147 1.00 98.31 70 VAL A O 1
ATOM 493 N N . ILE A 1 71 ? -2.907 0.366 18.398 1.00 98.56 71 ILE A N 1
ATOM 494 C CA . ILE A 1 71 ? -2.353 0.667 19.726 1.00 98.56 71 ILE A CA 1
ATOM 495 C C . ILE A 1 71 ? -3.387 1.441 20.552 1.00 98.56 71 ILE A C 1
ATOM 497 O O . ILE A 1 71 ? -3.729 1.012 21.652 1.00 98.56 71 ILE A O 1
ATOM 501 N N . ALA A 1 72 ? -3.967 2.505 19.991 1.00 98.06 72 ALA A N 1
ATOM 502 C CA . ALA A 1 72 ? -4.997 3.290 20.670 1.00 98.06 72 ALA A CA 1
ATOM 503 C C . ALA A 1 72 ? -6.290 2.484 20.923 1.00 98.06 72 ALA A C 1
ATOM 505 O O . ALA A 1 72 ? -6.923 2.615 21.969 1.00 98.06 72 ALA A O 1
ATOM 506 N N . ALA A 1 73 ? -6.688 1.620 19.985 1.00 98.31 73 ALA A N 1
ATOM 507 C CA . ALA A 1 73 ? -7.821 0.707 20.156 1.00 98.31 73 ALA A CA 1
ATOM 508 C C . ALA A 1 73 ? -7.589 -0.289 21.305 1.00 98.31 73 ALA A C 1
ATOM 510 O O . ALA A 1 73 ? -8.488 -0.529 22.111 1.00 98.31 73 ALA A O 1
ATOM 511 N N . LYS A 1 74 ? -6.363 -0.815 21.424 1.00 98.44 74 LYS A N 1
ATOM 512 C CA . LYS A 1 74 ? -5.962 -1.725 22.501 1.00 98.44 74 LYS A CA 1
ATOM 513 C C . LYS A 1 74 ? -6.028 -1.060 23.874 1.00 98.44 74 LYS A C 1
ATOM 515 O O . LYS A 1 74 ? -6.502 -1.696 24.808 1.00 98.44 74 LYS A O 1
ATOM 520 N N . GLU A 1 75 ? -5.606 0.198 23.998 1.00 98.06 75 GLU A N 1
ATOM 521 C CA . GLU A 1 75 ? -5.720 0.967 25.251 1.00 98.06 75 GLU A CA 1
ATOM 522 C C . GLU A 1 75 ? -7.177 1.130 25.706 1.00 98.06 75 GLU A C 1
ATOM 524 O O . GLU A 1 75 ? -7.464 1.103 26.900 1.00 98.06 75 GLU A O 1
ATOM 529 N N . ARG A 1 76 ? -8.104 1.250 24.749 1.00 97.38 76 ARG A N 1
ATOM 530 C CA . ARG A 1 76 ? -9.550 1.359 24.997 1.00 97.38 76 ARG A CA 1
ATOM 531 C C . ARG A 1 76 ? -10.259 0.007 25.129 1.00 97.38 76 ARG A C 1
ATOM 533 O O . ARG A 1 76 ? -11.437 -0.012 25.468 1.00 97.38 76 ARG A O 1
ATOM 540 N N . ALA A 1 77 ? -9.569 -1.097 24.831 1.00 98.25 77 ALA A N 1
ATOM 541 C CA . ALA A 1 77 ? -10.154 -2.426 24.647 1.00 98.25 77 ALA A CA 1
ATOM 542 C C . ALA A 1 77 ? -11.346 -2.448 23.662 1.00 98.25 77 ALA A C 1
ATOM 544 O O . ALA A 1 77 ? -12.271 -3.243 23.812 1.00 98.25 77 ALA A O 1
ATOM 545 N N . ASP A 1 78 ? -11.314 -1.587 22.641 1.00 98.50 78 ASP A N 1
ATOM 546 C CA . ASP A 1 78 ? -12.387 -1.429 21.659 1.00 98.50 78 ASP A CA 1
ATOM 547 C C . ASP A 1 78 ? -11.821 -1.519 20.240 1.00 98.50 78 ASP A C 1
ATOM 549 O O . ASP A 1 78 ? -11.164 -0.595 19.754 1.00 98.50 78 ASP A O 1
ATOM 553 N N . PHE A 1 79 ? -12.101 -2.643 19.580 1.00 98.38 79 PHE A N 1
ATOM 554 C CA . PHE A 1 79 ? -11.711 -2.938 18.198 1.00 98.38 79 PHE A CA 1
ATOM 555 C C . PHE A 1 79 ? -12.899 -2.887 17.233 1.00 98.38 79 PHE A C 1
ATOM 557 O O . PHE A 1 79 ? -12.834 -3.458 16.146 1.00 98.38 79 PHE A O 1
ATOM 564 N N . SER A 1 80 ? -13.992 -2.231 17.620 1.00 98.62 80 SER A N 1
ATOM 565 C CA . SER A 1 80 ? -15.115 -1.999 16.717 1.00 98.62 80 SER A CA 1
ATOM 566 C C . SER A 1 80 ? -14.697 -1.156 15.509 1.00 98.62 80 SER A C 1
ATOM 568 O O . SER A 1 80 ? -13.722 -0.394 15.546 1.00 98.62 80 SER A O 1
ATOM 570 N N . ALA A 1 81 ? -15.475 -1.241 14.433 1.00 98.25 81 ALA A N 1
ATOM 571 C CA . ALA A 1 81 ? -15.275 -0.453 13.225 1.00 98.25 81 ALA A CA 1
ATOM 572 C C . ALA A 1 81 ? -15.217 1.058 13.519 1.00 98.25 81 ALA A C 1
ATOM 574 O O . ALA A 1 81 ? -14.483 1.786 12.852 1.00 98.25 81 ALA A O 1
ATOM 575 N N . SER A 1 82 ? -15.953 1.540 14.528 1.00 97.69 82 SER A N 1
ATOM 576 C CA . SER A 1 82 ? -15.966 2.954 14.919 1.00 97.69 82 SER A CA 1
ATOM 577 C C . SER A 1 82 ? -14.658 3.384 15.595 1.00 97.69 82 SER A C 1
ATOM 579 O O . SER A 1 82 ? -14.121 4.442 15.257 1.00 97.69 82 SER A O 1
ATOM 581 N N . SER A 1 83 ? -14.101 2.555 16.485 1.00 97.50 83 SER A N 1
ATOM 582 C CA . SER A 1 83 ? -12.789 2.791 17.105 1.00 97.50 83 SER A CA 1
ATOM 583 C C . SER A 1 83 ? -11.669 2.733 16.063 1.00 97.50 83 SER A C 1
ATOM 585 O O . SER A 1 83 ? -10.809 3.618 16.012 1.00 97.50 83 SER A O 1
ATOM 587 N N . LEU A 1 84 ? -11.725 1.749 15.161 1.00 98.56 84 LEU A N 1
ATOM 588 C CA . LEU A 1 84 ? -10.746 1.570 14.087 1.00 98.56 84 LEU A CA 1
ATOM 589 C C . LEU A 1 84 ? -10.880 2.599 12.951 1.00 98.56 84 LEU A C 1
ATOM 591 O O . LEU A 1 84 ? -9.941 2.783 12.177 1.00 98.56 84 LEU A O 1
ATOM 595 N N . ALA A 1 85 ? -11.988 3.343 12.862 1.00 97.56 85 ALA A N 1
ATOM 596 C CA . ALA A 1 85 ? -12.172 4.393 11.855 1.00 97.56 85 ALA A CA 1
ATOM 597 C C . ALA A 1 85 ? -11.134 5.527 11.956 1.00 97.56 85 ALA A C 1
ATOM 599 O O . ALA A 1 85 ? -10.972 6.300 11.007 1.00 97.56 85 ALA A O 1
ATOM 600 N N . GLN A 1 86 ? -10.395 5.623 13.071 1.00 97.19 86 GLN A N 1
ATOM 601 C CA . GLN A 1 86 ? -9.236 6.509 13.176 1.00 97.19 86 GLN A CA 1
ATOM 602 C C . GLN A 1 86 ? -8.197 6.237 12.083 1.00 97.19 86 GLN A C 1
ATOM 604 O O . GLN A 1 86 ? -7.645 7.198 11.556 1.00 97.19 86 GLN A O 1
ATOM 609 N N . TYR A 1 87 ? -8.026 4.988 11.648 1.00 98.62 87 TYR A N 1
ATOM 610 C CA . TYR A 1 87 ? -7.097 4.636 10.575 1.00 98.62 87 TYR A CA 1
ATOM 611 C C . TYR A 1 87 ? -7.344 5.434 9.295 1.00 98.62 87 TYR A C 1
ATOM 613 O O . TYR A 1 87 ? -6.414 5.960 8.687 1.00 98.62 87 TYR A O 1
ATOM 621 N N . LYS A 1 88 ? -8.615 5.605 8.918 1.00 97.12 88 LYS A N 1
ATOM 622 C CA . LYS A 1 88 ? -8.981 6.400 7.746 1.00 97.12 88 LYS A CA 1
ATOM 623 C C . LYS A 1 88 ? -8.568 7.869 7.904 1.00 97.12 88 LYS A C 1
ATOM 625 O O . LYS A 1 88 ? -8.054 8.450 6.955 1.00 97.12 88 LYS A O 1
ATOM 630 N N . ARG A 1 89 ? -8.736 8.447 9.099 1.00 96.38 89 ARG A N 1
ATOM 631 C CA . ARG A 1 89 ? -8.333 9.835 9.395 1.00 96.38 89 ARG A CA 1
ATOM 632 C C . ARG A 1 89 ? -6.815 10.013 9.331 1.00 96.38 89 ARG A C 1
ATOM 634 O O . ARG A 1 89 ? -6.345 10.980 8.742 1.00 96.38 89 ARG A O 1
ATOM 641 N N . GLU A 1 90 ? -6.059 9.066 9.883 1.00 97.19 90 GLU A N 1
ATOM 642 C CA . GLU A 1 90 ? -4.591 9.054 9.796 1.00 97.19 90 GLU A CA 1
ATOM 643 C C . GLU A 1 90 ? -4.135 8.995 8.327 1.00 97.19 90 GLU A C 1
ATOM 645 O O . GLU A 1 90 ? -3.273 9.761 7.893 1.00 97.19 90 GLU A O 1
ATOM 650 N N . LEU A 1 91 ? -4.769 8.140 7.514 1.00 97.94 91 LEU A N 1
ATOM 651 C CA . LEU A 1 91 ? -4.477 8.045 6.084 1.00 97.94 91 LEU A CA 1
ATOM 652 C C . LEU A 1 91 ? -4.779 9.342 5.324 1.00 97.94 91 LEU A C 1
ATOM 654 O O . LEU A 1 91 ? -3.969 9.738 4.485 1.00 97.94 91 LEU A O 1
ATOM 658 N N . GLU A 1 92 ? -5.906 10.000 5.613 1.00 95.62 92 GLU A N 1
ATOM 659 C CA . GLU A 1 92 ? -6.302 11.291 5.025 1.00 95.62 92 GLU A CA 1
ATOM 660 C C . GLU A 1 92 ? -5.287 12.409 5.317 1.00 95.62 92 GLU A C 1
ATOM 662 O O . GLU A 1 92 ? -5.089 13.294 4.483 1.00 95.62 92 GLU A O 1
ATOM 667 N N . GLN A 1 93 ? -4.606 12.349 6.464 1.00 94.75 93 GLN A N 1
ATOM 668 C CA . GLN A 1 93 ? -3.561 13.302 6.855 1.00 94.75 93 GLN A CA 1
ATOM 669 C C . GLN A 1 93 ? -2.168 12.926 6.312 1.00 94.75 93 GLN A C 1
ATOM 671 O O . GLN A 1 93 ? -1.290 13.787 6.184 1.00 94.75 93 GLN A O 1
ATOM 676 N N . SER A 1 94 ? -1.966 11.656 5.955 1.00 95.12 94 SER A N 1
ATOM 677 C CA . SER A 1 94 ? -0.699 11.121 5.450 1.00 95.12 94 SER A CA 1
ATOM 678 C C . SER A 1 94 ? -0.429 11.446 3.969 1.00 95.12 94 SER A C 1
ATOM 680 O O . SER A 1 94 ? -1.265 11.995 3.245 1.00 95.12 94 SER A O 1
ATOM 682 N N . CYS A 1 95 ? 0.758 11.062 3.484 1.00 95.00 95 CYS A N 1
ATOM 683 C CA . CYS A 1 95 ? 1.069 11.091 2.053 1.00 95.00 95 CYS A CA 1
ATOM 684 C C . CYS A 1 95 ? 0.213 10.110 1.234 1.00 95.00 95 CYS A C 1
ATOM 686 O O . CYS A 1 95 ? 0.021 10.349 0.047 1.00 95.00 95 CYS A O 1
ATOM 688 N N . VAL A 1 96 ? -0.343 9.055 1.847 1.00 97.75 96 VAL A N 1
ATOM 689 C CA . VAL A 1 96 ? -1.051 7.991 1.122 1.00 97.75 96 VAL A CA 1
ATOM 690 C C . VAL A 1 96 ? -2.263 8.548 0.391 1.00 97.75 96 VAL A C 1
ATOM 692 O O . VAL A 1 96 ? -2.317 8.511 -0.836 1.00 97.75 96 VAL A O 1
ATOM 695 N N . MET A 1 97 ? -3.224 9.128 1.115 1.00 97.31 97 MET A N 1
ATOM 696 C CA . MET A 1 97 ? -4.435 9.647 0.473 1.00 97.31 97 MET A CA 1
ATOM 697 C C . MET A 1 97 ? -4.167 10.900 -0.346 1.00 97.31 97 MET A C 1
ATOM 699 O O . MET A 1 97 ? -4.825 11.104 -1.364 1.00 97.31 97 MET A O 1
ATOM 703 N N . ARG A 1 98 ? -3.177 11.708 0.045 1.00 97.19 98 ARG A N 1
ATOM 704 C CA . ARG A 1 98 ? -2.760 12.878 -0.731 1.00 97.19 98 ARG A CA 1
ATOM 705 C C . ARG A 1 98 ? -2.281 12.475 -2.125 1.00 97.19 98 ARG A C 1
ATOM 707 O O . ARG A 1 98 ? -2.788 13.005 -3.112 1.00 97.19 98 ARG A O 1
ATOM 714 N N . ASP A 1 99 ? -1.368 11.511 -2.208 1.00 96.75 99 ASP A N 1
ATOM 715 C CA . ASP A 1 99 ? -0.801 11.056 -3.476 1.00 96.75 99 ASP A CA 1
ATOM 716 C C . ASP A 1 99 ? -1.854 10.289 -4.297 1.00 96.75 99 ASP A C 1
ATOM 718 O O . ASP A 1 99 ? -2.038 10.571 -5.483 1.00 96.75 99 ASP A O 1
ATOM 722 N N . MET A 1 100 ? -2.630 9.397 -3.665 1.00 97.25 100 MET A N 1
ATOM 723 C CA . MET A 1 100 ? -3.713 8.657 -4.334 1.00 97.25 100 MET A CA 1
ATOM 724 C C . MET A 1 100 ? -4.771 9.593 -4.937 1.00 97.25 100 MET A C 1
ATOM 726 O O . MET A 1 100 ? -5.235 9.370 -6.057 1.00 97.25 100 MET A O 1
ATOM 730 N N . GLN A 1 101 ? -5.140 10.671 -4.236 1.00 96.94 101 GLN A N 1
ATOM 731 C CA . GLN A 1 101 ? -6.063 11.682 -4.759 1.00 96.94 101 GLN A CA 1
ATOM 732 C C . GLN A 1 101 ? -5.441 12.508 -5.883 1.00 96.94 101 GLN A C 1
ATOM 734 O O . GLN A 1 101 ? -6.114 12.761 -6.887 1.00 96.94 101 GLN A O 1
ATOM 739 N N . HIS A 1 102 ? -4.180 12.916 -5.731 1.00 96.38 102 HIS A N 1
ATOM 740 C CA . HIS A 1 102 ? -3.475 13.719 -6.725 1.00 96.38 102 HIS A CA 1
ATOM 741 C C . HIS A 1 102 ? -3.365 12.981 -8.068 1.00 96.38 102 HIS A C 1
ATOM 743 O O . HIS A 1 102 ? -3.686 13.542 -9.116 1.00 96.38 102 HIS A O 1
ATOM 749 N N . PHE A 1 103 ? -3.019 11.692 -8.037 1.00 95.69 103 PHE A N 1
ATOM 750 C CA . PHE A 1 103 ? -2.796 10.876 -9.234 1.00 95.69 103 PHE A CA 1
ATOM 751 C C . PHE A 1 103 ? -4.009 10.046 -9.683 1.00 95.69 103 PHE A C 1
ATOM 753 O O . PHE A 1 103 ? -3.893 9.230 -10.596 1.00 95.69 103 PHE A O 1
ATOM 760 N N . ARG A 1 104 ? -5.206 10.280 -9.130 1.00 95.69 104 ARG A N 1
ATOM 761 C CA . ARG A 1 104 ? -6.415 9.464 -9.390 1.00 95.69 104 ARG A CA 1
ATOM 762 C C . ARG A 1 104 ? -6.819 9.306 -10.864 1.00 95.69 104 ARG A C 1
ATOM 764 O O . ARG A 1 104 ? -7.589 8.412 -11.187 1.00 95.69 104 ARG A O 1
ATOM 771 N N . LYS A 1 105 ? -6.364 10.199 -11.751 1.00 94.50 105 LYS A N 1
ATOM 772 C CA . LYS A 1 105 ? -6.692 10.184 -13.189 1.00 94.50 105 LYS A CA 1
ATOM 773 C C . LYS A 1 105 ? -5.666 9.441 -14.051 1.00 94.50 105 LYS A C 1
ATOM 775 O O . LYS A 1 105 ? -5.952 9.180 -15.215 1.00 94.50 105 LYS A O 1
ATOM 780 N N . ILE A 1 106 ? -4.493 9.119 -13.504 1.00 93.62 106 ILE A N 1
ATOM 781 C CA . ILE A 1 106 ? -3.391 8.514 -14.259 1.00 93.62 106 ILE A CA 1
ATOM 782 C C . ILE A 1 106 ? -3.758 7.146 -14.859 1.00 93.62 106 ILE A C 1
ATOM 784 O O . ILE A 1 106 ? -3.507 6.977 -16.052 1.00 93.62 106 ILE A O 1
ATOM 788 N N . PRO A 1 107 ? -4.420 6.217 -14.135 1.00 92.31 107 PRO A N 1
ATOM 789 C CA . PRO A 1 107 ? -4.795 4.927 -14.718 1.00 92.31 107 PRO A CA 1
ATOM 790 C C . PRO A 1 107 ? -5.640 5.070 -15.991 1.00 92.31 107 PRO A C 1
ATOM 792 O O . PRO A 1 107 ? -5.350 4.465 -17.018 1.00 92.31 107 PRO A O 1
ATOM 795 N N . ALA A 1 108 ? -6.649 5.947 -15.965 1.00 91.81 108 ALA A N 1
ATOM 796 C CA . ALA A 1 108 ? -7.494 6.203 -17.130 1.00 91.81 108 ALA A CA 1
ATOM 797 C C . ALA A 1 108 ? -6.722 6.870 -18.283 1.00 91.81 108 ALA A C 1
ATOM 799 O O . ALA A 1 108 ? -6.944 6.539 -19.448 1.00 91.81 108 ALA A O 1
ATOM 800 N N . LEU A 1 109 ? -5.799 7.788 -17.967 1.00 91.50 109 LEU A N 1
ATOM 801 C CA . LEU A 1 109 ? -4.957 8.445 -18.967 1.00 91.50 109 LEU A CA 1
ATOM 802 C C . LEU A 1 109 ? -4.092 7.428 -19.726 1.00 91.50 109 LEU A C 1
ATOM 804 O O . LEU A 1 109 ? -4.043 7.476 -20.950 1.00 91.50 109 LEU A O 1
ATOM 808 N N . MET A 1 110 ? -3.461 6.487 -19.020 1.00 88.88 110 MET A N 1
ATOM 809 C CA . MET A 1 110 ? -2.592 5.468 -19.627 1.00 88.88 110 MET A CA 1
ATOM 810 C C . MET A 1 110 ? -3.343 4.451 -20.484 1.00 88.88 110 MET A C 1
ATOM 812 O O . MET A 1 110 ? -2.795 3.939 -21.454 1.00 88.88 110 MET A O 1
ATOM 816 N N . LEU A 1 111 ? -4.599 4.167 -20.139 1.00 85.69 111 LEU A N 1
ATOM 817 C CA . LEU A 1 111 ? -5.453 3.243 -20.886 1.00 85.69 111 LEU A CA 1
ATOM 818 C C . LEU A 1 111 ? -6.092 3.883 -22.128 1.00 85.69 111 LEU A C 1
ATOM 820 O O . LEU A 1 111 ? -6.701 3.185 -22.942 1.00 85.69 111 LEU A O 1
ATOM 824 N N . THR A 1 112 ? -5.976 5.203 -22.295 1.00 82.69 112 THR A N 1
ATOM 825 C CA . THR A 1 112 ? -6.525 5.889 -23.464 1.00 82.69 112 THR A CA 1
ATOM 826 C C . THR A 1 112 ? -5.657 5.576 -24.685 1.00 82.69 112 THR A C 1
ATOM 828 O O . T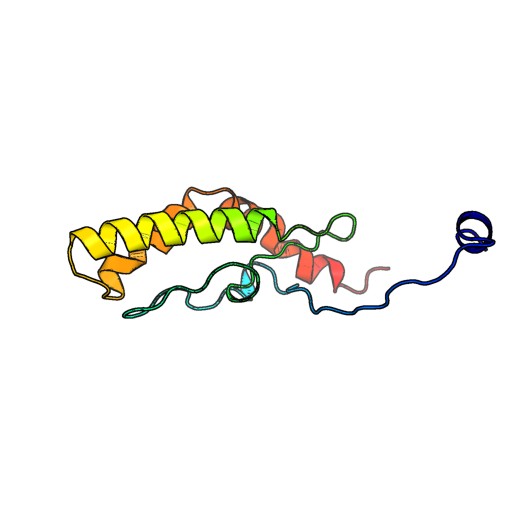HR A 1 112 ? -4.470 5.890 -24.703 1.00 82.69 112 THR A O 1
ATOM 831 N N . ARG A 1 113 ? -6.248 4.976 -25.730 1.00 58.19 113 ARG A N 1
ATOM 832 C CA . ARG A 1 113 ? -5.610 4.788 -27.046 1.00 58.19 113 ARG A CA 1
ATOM 833 C C . ARG A 1 113 ? -5.391 6.145 -27.722 1.00 58.19 113 ARG A C 1
ATOM 835 O O . ARG A 1 113 ? -6.179 6.562 -28.564 1.00 58.19 113 ARG A O 1
ATOM 842 N N . ALA A 1 114 ? -4.348 6.845 -27.311 1.00 52.56 114 ALA A N 1
ATOM 843 C CA . ALA A 1 114 ? -3.846 8.048 -27.958 1.00 52.56 114 ALA A CA 1
ATOM 844 C C . ALA A 1 114 ? -2.313 7.993 -28.039 1.00 52.56 114 ALA A C 1
ATOM 846 O O . ALA A 1 114 ? -1.639 8.940 -27.649 1.00 52.56 114 ALA A O 1
ATOM 847 N N . LEU A 1 115 ? -1.795 6.857 -28.517 1.00 44.66 115 LEU A N 1
ATOM 848 C CA . LEU A 1 115 ? -0.491 6.661 -29.157 1.00 44.66 115 LEU A CA 1
ATOM 849 C C . LEU A 1 115 ? -0.645 5.550 -30.202 1.00 44.66 115 LEU A C 1
ATOM 851 O O . LEU A 1 115 ? -1.306 4.537 -29.871 1.00 44.66 115 LEU A O 1
#

pLDDT: mean 94.8, std 7.94, range [44.66, 98.62]

Radius of gyration: 18.64 Å; chains: 1; bounding box: 45×30×55 Å

Secondary structure (DSSP, 8-state):
--SGGGGTT-------------SGGGG----EETTEE--GGGGT--EE-SS-EE-HHHHHHHHHHHHHHHHHHHHHT--SHHHHTHHHHHHHHSHHHHHHHHTTTHHHHHHS---

Organism: NCBI:txid408170